Protein AF-A0A2P2CIP6-F1 (afdb_monomer)

Solvent-accessible surface area (backbone atoms only — not comparable to full-atom values): 2656 Å² total; per-residue (Å²): 110,71,65,52,32,65,74,70,64,42,57,62,70,62,60,64,70,46,55,73,71,55,51,53,49,52,53,52,54,56,50,52,53,51,51,52,51,51,55,56,62,75,74,111

InterPro domains:
  IPR046648 Domain of unknown function DUF6760 [PF20546] (1-41)

Mean predicted aligned error: 4.1 Å

Sequence (44 aa):
MAFIAYHLHWPLAELMDLPHRERRSWVGEVSAINSTLNAAAQGA

Nearest PDB structures (foldseek):
  1yri-assembly1_A  TM=6.886E-01  e=8.096E+00  unclassified

Foldseek 3Di:
DVVCCVVVVPPPVVLVPDDPVVNVVVVVVVVVVVVVVVVVVVVD

Secondary structure (DSSP, 8-state):
-HHHHHHS---HHHHHHS-HHHHHHHHHHHHHHHHHHHHHHHT-

Radius of gyration: 12.32 Å; Cα contacts (8 Å, |Δi|>4): 14; chains: 1; bounding box: 27×17×32 Å

Organism: NCBI:txid256318

Structure (mmCIF, N/CA/C/O backbone):
data_AF-A0A2P2CIP6-F1
#
_entry.id   AF-A0A2P2CIP6-F1
#
loop_
_atom_site.group_PDB
_atom_site.id
_atom_site.type_symbol
_atom_site.label_atom_id
_atom_site.label_alt_id
_atom_site.label_comp_id
_atom_site.label_asym_id
_atom_site.label_entity_id
_atom_site.label_seq_id
_atom_site.pdbx_PDB_ins_code
_atom_site.Cartn_x
_atom_site.Cartn_y
_atom_site.Cartn_z
_atom_site.occupancy
_atom_site.B_iso_or_equiv
_atom_site.auth_seq_id
_atom_site.auth_comp_id
_atom_site.auth_asym_id
_atom_site.auth_atom_id
_atom_site.pdbx_PDB_model_num
ATOM 1 N N . MET A 1 1 ? 6.705 -4.491 0.847 1.00 67.62 1 MET A N 1
ATOM 2 C CA . MET A 1 1 ? 6.106 -4.905 -0.442 1.00 67.62 1 MET A CA 1
ATOM 3 C C . MET A 1 1 ? 5.488 -6.291 -0.379 1.00 67.62 1 MET A C 1
ATOM 5 O O . MET A 1 1 ? 4.329 -6.398 -0.739 1.00 67.62 1 MET A O 1
ATOM 9 N N . ALA A 1 2 ? 6.182 -7.318 0.135 1.00 75.44 2 ALA A N 1
ATOM 10 C CA . ALA A 1 2 ? 5.624 -8.676 0.232 1.00 75.44 2 ALA A CA 1
ATOM 11 C C . ALA A 1 2 ? 4.267 -8.753 0.966 1.00 75.44 2 ALA A C 1
ATOM 13 O O . ALA A 1 2 ? 3.399 -9.503 0.544 1.00 75.44 2 ALA A O 1
ATOM 14 N N . PHE A 1 3 ? 4.044 -7.925 1.997 1.00 79.94 3 PHE A N 1
ATOM 15 C CA . PHE A 1 3 ? 2.761 -7.907 2.711 1.00 79.94 3 PHE A CA 1
ATOM 16 C C . PHE A 1 3 ? 1.584 -7.427 1.842 1.00 79.94 3 PHE A C 1
ATOM 18 O O . PHE A 1 3 ? 0.499 -7.976 1.963 1.00 79.94 3 PHE A O 1
ATOM 25 N N . ILE A 1 4 ? 1.781 -6.435 0.960 1.00 81.25 4 ILE A N 1
ATOM 26 C CA . ILE A 1 4 ? 0.724 -5.939 0.059 1.00 81.25 4 ILE A CA 1
ATOM 27 C C . ILE A 1 4 ? 0.344 -7.048 -0.911 1.00 81.25 4 ILE A C 1
ATOM 29 O O . ILE A 1 4 ? -0.824 -7.397 -1.010 1.00 81.25 4 ILE A O 1
ATOM 33 N N . ALA A 1 5 ? 1.340 -7.638 -1.576 1.00 83.88 5 ALA A N 1
ATOM 34 C CA . ALA A 1 5 ? 1.110 -8.727 -2.519 1.00 83.88 5 ALA A CA 1
ATOM 35 C C . ALA A 1 5 ? 0.398 -9.918 -1.855 1.00 83.88 5 ALA A C 1
ATOM 37 O O . ALA A 1 5 ? -0.503 -10.504 -2.442 1.00 83.88 5 ALA A O 1
ATOM 38 N N . TYR A 1 6 ? 0.763 -10.239 -0.610 1.00 82.69 6 TYR A N 1
ATOM 39 C CA . TYR A 1 6 ? 0.163 -11.336 0.143 1.00 82.69 6 TYR A CA 1
ATOM 40 C C . TYR A 1 6 ? -1.266 -11.036 0.627 1.00 82.69 6 TYR A C 1
ATOM 42 O O . TYR A 1 6 ? -2.159 -11.849 0.426 1.00 82.69 6 TYR A O 1
ATOM 50 N N . HIS A 1 7 ? -1.509 -9.880 1.252 1.00 84.75 7 HIS A N 1
ATOM 51 C CA . HIS A 1 7 ? -2.807 -9.577 1.871 1.00 84.75 7 HIS A CA 1
ATOM 52 C C . HIS A 1 7 ? -3.839 -9.031 0.885 1.00 84.75 7 HIS A C 1
ATOM 54 O O . HIS A 1 7 ? -5.021 -9.350 0.988 1.00 84.75 7 HIS A O 1
ATOM 60 N N . LEU A 1 8 ? -3.404 -8.213 -0.072 1.00 86.75 8 LEU A N 1
ATOM 61 C CA . LEU A 1 8 ? -4.282 -7.602 -1.071 1.00 86.75 8 LEU A CA 1
ATOM 62 C C . LEU A 1 8 ? -4.341 -8.420 -2.362 1.00 86.75 8 LEU A C 1
ATOM 64 O O . LEU A 1 8 ? -4.999 -8.004 -3.307 1.00 86.75 8 LEU A O 1
ATOM 68 N N . HIS A 1 9 ? -3.661 -9.573 -2.403 1.00 87.00 9 HIS A N 1
ATOM 69 C CA . HIS A 1 9 ? -3.570 -10.441 -3.579 1.00 87.00 9 HIS A CA 1
ATOM 70 C C . HIS A 1 9 ? -3.095 -9.695 -4.837 1.00 87.00 9 HIS A C 1
ATOM 72 O O . HIS A 1 9 ? -3.393 -10.096 -5.960 1.00 87.00 9 HIS A O 1
ATOM 78 N N . TRP A 1 10 ? -2.342 -8.605 -4.648 1.00 88.50 10 TRP A N 1
ATOM 79 C CA . TRP A 1 10 ? -1.786 -7.819 -5.740 1.00 88.50 10 TRP A CA 1
ATOM 80 C C . TRP A 1 10 ? -0.676 -8.632 -6.420 1.00 88.50 10 TRP A C 1
ATOM 82 O O . TRP A 1 10 ? 0.294 -9.003 -5.744 1.00 88.50 10 TRP A O 1
ATOM 92 N N . PRO A 1 11 ? -0.760 -8.898 -7.738 1.00 90.00 11 PRO A N 1
ATOM 93 C CA . PRO A 1 11 ? 0.321 -9.532 -8.480 1.00 90.00 11 PRO A CA 1
ATOM 94 C C . PRO A 1 11 ? 1.685 -8.878 -8.221 1.00 90.00 11 PRO A C 1
ATOM 96 O O . PRO A 1 11 ? 1.879 -7.680 -8.422 1.00 90.00 11 PRO A O 1
ATOM 99 N N . LEU A 1 12 ? 2.671 -9.687 -7.815 1.00 88.38 12 LEU A N 1
ATOM 100 C CA . LEU A 1 12 ? 4.018 -9.196 -7.508 1.00 88.38 12 LEU A CA 1
ATOM 101 C C . LEU A 1 12 ? 4.663 -8.489 -8.707 1.00 88.38 12 LEU A C 1
ATOM 103 O O . LEU A 1 12 ? 5.360 -7.499 -8.519 1.00 88.38 12 LEU A O 1
ATOM 107 N N . ALA A 1 13 ? 4.435 -8.996 -9.921 1.00 89.75 13 ALA A N 1
ATOM 108 C CA . ALA A 1 13 ? 4.982 -8.418 -11.145 1.00 89.75 13 ALA A CA 1
ATOM 109 C C . ALA A 1 13 ? 4.483 -6.983 -11.371 1.00 89.75 13 ALA A C 1
ATOM 111 O O . ALA A 1 13 ? 5.284 -6.096 -11.635 1.00 89.75 13 ALA A O 1
ATOM 112 N N . GLU A 1 14 ? 3.188 -6.745 -11.173 1.00 89.94 14 GLU A N 1
ATOM 113 C CA . GLU A 1 14 ? 2.574 -5.421 -11.301 1.00 89.94 14 GLU A CA 1
ATOM 114 C C . GLU A 1 14 ? 3.082 -4.468 -10.216 1.00 89.94 14 GLU A C 1
ATOM 116 O O . GLU A 1 14 ? 3.481 -3.340 -10.496 1.00 89.94 14 GLU A O 1
ATOM 121 N N . LEU A 1 15 ? 3.196 -4.955 -8.976 1.00 87.12 15 LEU A N 1
ATOM 122 C CA . LEU A 1 15 ? 3.790 -4.169 -7.902 1.00 87.12 15 LEU A CA 1
ATOM 123 C C . LEU A 1 15 ? 5.249 -3.816 -8.203 1.00 87.12 15 LEU A C 1
ATOM 125 O O . LEU A 1 15 ? 5.697 -2.763 -7.778 1.00 87.12 15 LEU A O 1
ATOM 129 N N . MET A 1 16 ? 6.014 -4.677 -8.878 1.00 88.31 16 MET A N 1
ATOM 130 C CA . MET A 1 16 ? 7.412 -4.409 -9.236 1.00 88.31 16 MET A CA 1
ATOM 131 C C . MET A 1 16 ? 7.567 -3.441 -10.412 1.00 88.31 16 MET A C 1
ATOM 133 O O . MET A 1 16 ? 8.624 -2.816 -10.505 1.00 88.31 16 MET A O 1
ATOM 137 N N . ASP A 1 17 ? 6.534 -3.285 -11.239 1.00 93.62 17 ASP A N 1
ATOM 138 C CA . ASP A 1 17 ? 6.497 -2.330 -12.353 1.00 93.62 17 ASP A CA 1
ATOM 139 C C . ASP A 1 17 ? 6.297 -0.882 -11.868 1.00 93.62 17 ASP A C 1
ATOM 141 O O . ASP A 1 17 ? 6.766 0.078 -12.482 1.00 93.62 17 ASP A O 1
ATOM 145 N N . LEU A 1 18 ? 5.689 -0.707 -10.688 1.00 91.44 18 LEU A N 1
ATOM 146 C CA . LEU A 1 18 ? 5.519 0.611 -10.082 1.00 91.44 18 LEU A CA 1
ATOM 147 C C . LEU A 1 18 ? 6.864 1.254 -9.670 1.00 91.44 18 LEU A C 1
ATOM 149 O O . LEU A 1 18 ? 7.721 0.611 -9.038 1.00 91.44 18 LEU A O 1
ATOM 153 N N . PRO A 1 19 ? 7.034 2.576 -9.884 1.00 94.44 19 PRO A N 1
ATOM 154 C CA . PRO A 1 19 ? 8.169 3.333 -9.367 1.00 94.44 19 PRO A CA 1
ATOM 155 C C . PRO A 1 19 ? 8.370 3.119 -7.863 1.00 94.44 19 PRO A C 1
ATOM 157 O O . PRO A 1 19 ? 7.420 3.102 -7.083 1.00 94.44 19 PRO A O 1
ATOM 160 N N . HIS A 1 20 ? 9.625 3.034 -7.404 1.00 89.81 20 HIS A N 1
ATOM 161 C CA . HIS A 1 20 ? 9.925 2.793 -5.983 1.00 89.81 20 HIS A CA 1
ATOM 162 C C . HIS A 1 20 ? 9.212 3.770 -5.034 1.00 89.81 20 HIS A C 1
ATOM 164 O O . HIS A 1 20 ? 8.703 3.354 -3.995 1.00 89.81 20 HIS A O 1
ATOM 170 N N . ARG A 1 21 ? 9.122 5.052 -5.413 1.00 92.88 21 ARG A N 1
ATOM 171 C CA . ARG A 1 21 ? 8.404 6.077 -4.640 1.00 92.88 21 ARG A CA 1
ATOM 172 C C . ARG A 1 21 ? 6.925 5.737 -4.453 1.00 92.88 21 ARG A C 1
ATOM 174 O O . ARG A 1 21 ? 6.416 5.857 -3.348 1.00 92.88 21 ARG A O 1
ATOM 181 N N . GLU A 1 22 ? 6.282 5.264 -5.511 1.00 92.25 22 GLU A N 1
ATOM 182 C CA . GLU A 1 22 ? 4.851 4.989 -5.556 1.00 92.25 22 GLU A CA 1
ATOM 183 C C . GLU A 1 22 ? 4.524 3.742 -4.744 1.00 92.25 22 GLU A C 1
ATOM 185 O O . GLU A 1 22 ? 3.627 3.763 -3.906 1.00 92.25 22 GLU A O 1
ATOM 190 N N . ARG A 1 23 ? 5.365 2.707 -4.858 1.00 90.75 23 ARG A N 1
ATOM 191 C CA . ARG A 1 23 ? 5.282 1.517 -4.002 1.00 90.75 23 ARG A CA 1
ATOM 192 C C . ARG A 1 23 ? 5.309 1.884 -2.519 1.00 90.75 23 ARG A C 1
ATOM 194 O O . ARG A 1 23 ? 4.547 1.326 -1.735 1.00 90.75 23 ARG A O 1
ATOM 201 N N . ARG A 1 24 ? 6.180 2.818 -2.113 1.00 90.88 24 ARG A N 1
ATOM 202 C CA . ARG A 1 24 ? 6.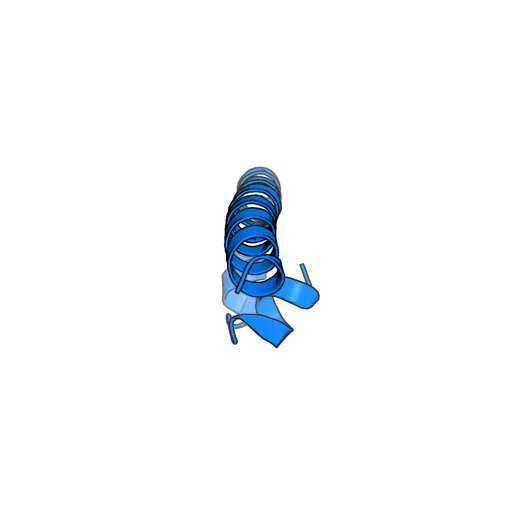237 3.280 -0.714 1.00 90.88 24 ARG A CA 1
ATOM 203 C C . ARG A 1 24 ? 4.995 4.070 -0.301 1.00 90.88 24 ARG A C 1
ATOM 205 O O . ARG A 1 24 ? 4.555 3.882 0.829 1.00 90.88 24 ARG A O 1
ATOM 212 N N . SER A 1 25 ? 4.445 4.914 -1.175 1.00 93.00 25 SER A N 1
ATOM 213 C CA . SER A 1 25 ? 3.205 5.650 -0.888 1.00 93.00 25 SER A CA 1
ATOM 214 C C . SER A 1 25 ? 2.050 4.693 -0.610 1.00 93.00 25 SER A C 1
ATOM 216 O O . SER A 1 25 ? 1.436 4.778 0.451 1.00 93.00 25 SER A O 1
ATOM 218 N N . TRP A 1 26 ? 1.861 3.691 -1.476 1.00 91.56 26 TRP A N 1
ATOM 219 C CA . TRP A 1 26 ? 0.832 2.666 -1.297 1.00 91.56 26 TRP A CA 1
ATOM 220 C C . TRP A 1 26 ? 0.971 1.896 0.020 1.00 91.56 26 TRP A C 1
ATOM 222 O O . TRP A 1 26 ? -0.024 1.633 0.689 1.00 91.56 26 TRP A O 1
ATOM 232 N N . VAL A 1 27 ? 2.198 1.579 0.454 1.00 90.50 27 VAL A N 1
ATOM 233 C CA . VAL A 1 27 ? 2.427 0.981 1.784 1.00 90.50 27 VAL A CA 1
ATOM 234 C C . VAL A 1 27 ? 1.908 1.878 2.904 1.00 90.50 27 VAL A C 1
ATOM 236 O O . VAL A 1 27 ? 1.267 1.371 3.826 1.00 90.50 27 VAL A O 1
ATOM 239 N N . GLY A 1 28 ? 2.172 3.182 2.835 1.00 92.94 28 GLY A N 1
ATOM 240 C CA . GLY A 1 28 ? 1.704 4.145 3.831 1.00 92.94 28 GLY A CA 1
ATOM 241 C C . GLY A 1 28 ? 0.180 4.240 3.877 1.00 92.94 28 GLY A C 1
ATOM 242 O O . GLY A 1 28 ? -0.407 4.116 4.950 1.00 92.94 28 GLY A O 1
ATOM 243 N N . GLU A 1 29 ? -0.455 4.385 2.715 1.00 94.50 29 GLU A N 1
ATOM 244 C CA . GLU A 1 29 ? -1.913 4.501 2.592 1.00 94.50 29 GLU A CA 1
ATOM 245 C C . GLU A 1 29 ? -2.637 3.251 3.103 1.00 94.50 29 GLU A C 1
ATOM 247 O O . GLU A 1 29 ? -3.523 3.351 3.953 1.00 94.50 29 GLU A O 1
ATOM 252 N N . VAL A 1 30 ? -2.202 2.061 2.675 1.00 92.12 30 VAL A N 1
ATOM 253 C CA . VAL A 1 30 ? -2.779 0.788 3.137 1.00 92.12 30 VAL A CA 1
ATOM 254 C C . VAL A 1 30 ? -2.606 0.621 4.649 1.00 92.12 30 VAL A C 1
ATOM 256 O O . VAL A 1 30 ? -3.524 0.174 5.336 1.00 92.12 30 VAL A O 1
ATOM 259 N N . SER A 1 31 ? -1.450 1.012 5.193 1.00 91.38 31 SER A N 1
ATOM 260 C CA . SER A 1 31 ? -1.197 0.935 6.638 1.00 91.38 31 SER A CA 1
ATOM 261 C C . SER A 1 31 ? -2.101 1.883 7.429 1.00 91.38 31 SER A C 1
ATOM 263 O O . SER A 1 31 ? -2.602 1.504 8.488 1.00 91.38 31 SER A O 1
ATOM 265 N N . ALA A 1 32 ? -2.343 3.092 6.915 1.00 94.88 32 ALA A N 1
ATOM 266 C CA . ALA A 1 32 ? -3.237 4.063 7.538 1.00 94.88 32 ALA A CA 1
ATOM 267 C C . ALA A 1 32 ? -4.684 3.550 7.575 1.00 94.88 32 ALA A C 1
ATOM 269 O O . ALA A 1 32 ? -5.299 3.548 8.641 1.00 94.88 32 ALA A O 1
ATOM 270 N N . ILE A 1 33 ? -5.187 3.030 6.450 1.00 93.25 33 ILE A N 1
ATOM 271 C CA . ILE A 1 33 ? -6.531 2.440 6.358 1.00 93.25 33 ILE A CA 1
ATOM 272 C C . ILE A 1 33 ? -6.680 1.283 7.351 1.00 93.25 33 ILE A C 1
ATOM 274 O O . ILE A 1 33 ? -7.631 1.256 8.132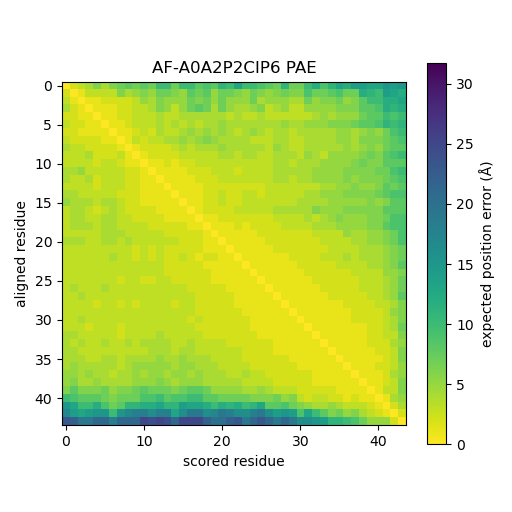 1.00 93.25 33 ILE A O 1
ATOM 278 N N . ASN A 1 34 ? -5.715 0.360 7.377 1.00 90.88 34 ASN A N 1
ATOM 279 C CA . ASN A 1 34 ? -5.746 -0.779 8.295 1.00 90.88 34 ASN A CA 1
ATOM 280 C C . ASN A 1 34 ? -5.723 -0.340 9.761 1.00 90.88 34 ASN A C 1
ATOM 282 O O . ASN A 1 34 ? -6.427 -0.920 10.582 1.00 90.88 34 ASN A O 1
ATOM 286 N N . SER A 1 35 ? -4.951 0.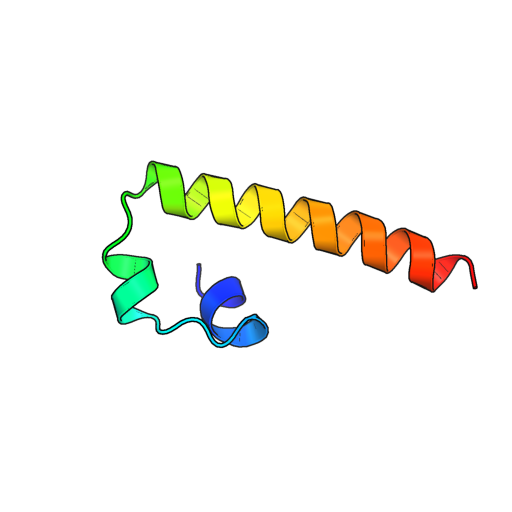696 10.096 1.00 92.75 35 SER A N 1
ATOM 287 C CA . SER A 1 35 ? -4.929 1.260 11.448 1.00 92.75 35 SER A CA 1
ATOM 288 C C . SER A 1 35 ? -6.308 1.787 11.855 1.00 92.75 35 SER A C 1
ATOM 290 O O . SER A 1 35 ? -6.806 1.444 12.927 1.00 92.75 35 SER A O 1
ATOM 292 N N . THR A 1 36 ? -6.973 2.545 10.976 1.00 95.25 36 THR A N 1
ATOM 293 C CA . THR A 1 36 ? -8.329 3.059 11.220 1.00 95.25 36 THR A CA 1
ATOM 294 C C . THR A 1 36 ? -9.355 1.938 11.370 1.00 95.25 36 THR A C 1
ATOM 296 O O . THR A 1 36 ? -10.149 1.965 12.310 1.00 95.25 36 THR A O 1
ATOM 299 N N . LEU A 1 37 ? -9.330 0.935 10.488 1.00 93.19 37 LEU A N 1
ATOM 300 C CA . LEU A 1 37 ? -10.240 -0.213 10.556 1.00 93.19 37 LEU A CA 1
ATOM 301 C C . LEU A 1 37 ? -10.033 -1.023 11.837 1.00 93.19 37 LEU A C 1
ATOM 303 O O . LEU A 1 37 ? -11.002 -1.362 12.510 1.00 93.19 37 LEU A O 1
ATOM 307 N N . ASN A 1 38 ? -8.779 -1.284 12.211 1.00 92.44 38 ASN A N 1
ATOM 308 C CA . ASN A 1 38 ? -8.459 -2.003 13.439 1.00 92.44 38 ASN A CA 1
ATOM 309 C C . ASN A 1 38 ? -8.873 -1.207 14.681 1.00 92.44 38 ASN 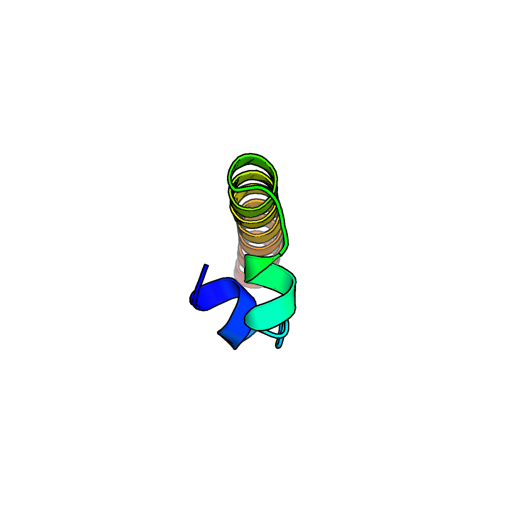A C 1
ATOM 311 O O . ASN A 1 38 ? -9.353 -1.796 15.645 1.00 92.44 38 ASN A O 1
ATOM 315 N N . ALA A 1 39 ? -8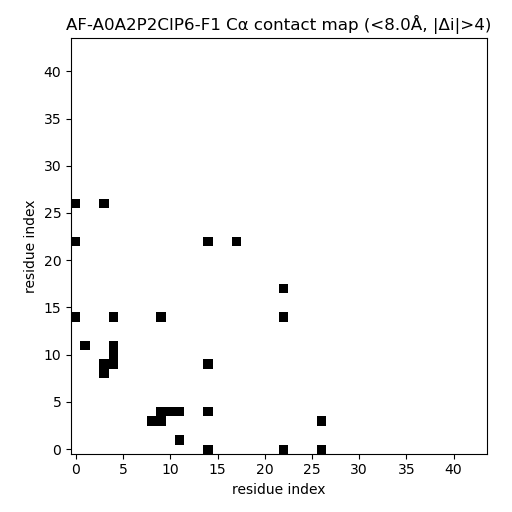.695 0.116 14.686 1.00 93.50 39 ALA A N 1
ATOM 316 C CA . ALA A 1 39 ? -9.157 0.967 15.780 1.00 93.50 39 ALA A CA 1
ATOM 317 C C . ALA A 1 39 ? -10.688 0.927 15.918 1.00 93.50 39 ALA A C 1
ATOM 319 O O . ALA A 1 39 ? -11.193 0.805 17.030 1.00 93.50 39 ALA A O 1
ATOM 320 N N . ALA A 1 40 ? -11.419 0.960 14.799 1.00 92.50 40 ALA A N 1
ATOM 321 C CA . ALA A 1 40 ? -12.875 0.824 14.795 1.00 92.50 40 ALA A CA 1
ATOM 322 C C . ALA A 1 40 ? -13.333 -0.570 15.262 1.00 92.50 40 ALA A C 1
ATOM 324 O O . ALA A 1 40 ? -14.267 -0.671 16.050 1.00 92.50 40 ALA A O 1
ATOM 325 N N . ALA A 1 41 ? -12.659 -1.636 14.824 1.00 90.06 41 ALA A N 1
ATOM 326 C CA . ALA A 1 41 ? -12.994 -3.011 15.192 1.00 90.06 41 ALA A CA 1
ATOM 327 C C . ALA A 1 41 ? -12.707 -3.341 16.668 1.00 90.06 41 ALA A C 1
ATOM 329 O O . ALA A 1 41 ? -13.394 -4.175 17.242 1.00 90.06 41 ALA A O 1
ATOM 330 N N . GLN A 1 42 ? -11.708 -2.704 17.288 1.00 78.50 42 GLN A N 1
ATOM 331 C CA . GLN A 1 42 ? -11.368 -2.909 18.706 1.00 78.50 42 GLN A CA 1
ATOM 332 C C . GLN A 1 42 ? -12.292 -2.155 19.678 1.00 78.50 42 GLN A C 1
ATOM 334 O O . GLN A 1 42 ? -12.243 -2.409 20.878 1.00 78.50 42 GLN A O 1
ATOM 339 N N . GLY A 1 43 ? -13.092 -1.206 19.181 1.00 67.31 43 GLY A N 1
ATOM 340 C CA . GLY A 1 43 ? -14.047 -0.425 19.973 1.00 67.31 43 GLY A CA 1
ATOM 341 C C . GLY A 1 43 ? -15.490 -0.947 19.945 1.00 67.31 43 GLY A C 1
ATOM 342 O O . GLY A 1 43 ? -16.359 -0.285 20.511 1.00 67.31 43 GLY A O 1
ATOM 343 N N . ALA A 1 44 ? -15.740 -2.075 19.271 1.00 54.06 44 ALA A N 1
ATOM 344 C CA . ALA A 1 44 ? -17.028 -2.772 19.186 1.00 54.06 44 ALA A CA 1
ATOM 345 C C . ALA A 1 44 ? -17.039 -4.011 20.092 1.00 54.06 44 ALA A C 1
ATOM 347 O O . ALA A 1 44 ? -18.123 -4.315 20.639 1.00 54.06 44 ALA A O 1
#

pLDDT: mean 87.77, std 8.21, range [54.06, 95.25]

=== Feature glossary ===
The record interleaves many kinds of information about one protein. Here is each kind framed a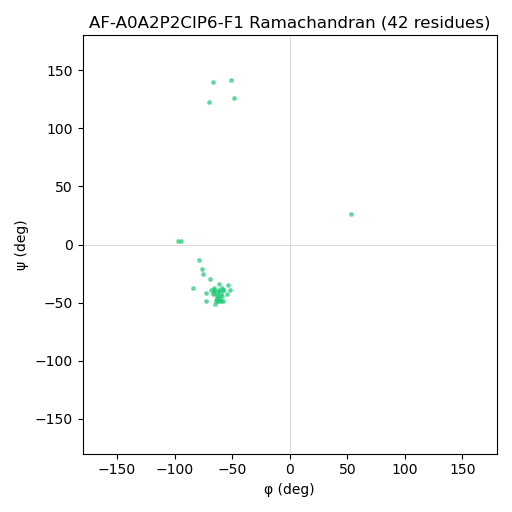s the question it answers.

Q: Are the domains correctly placed relative to each other?
A: Predicted aligned error is AlphaFold's pairwise confidence. Unlike pLDDT (per-residue), PAE is per-residue-pair and captures whether two parts of the structure are correctly placed relative to each other. Units are ångströms of expected positional error.

Q: Which residues are in helices, strands, or loops?
A: Eight-state secondary structure (DSSP): H is the canonical α-helix, G the tighter 3₁₀-helix, I the wider π-helix; E/B are β-structure, T and S are turns and bends, and '-' is everything else. DSSP derives these from the pattern of main-chain N–H···O=C hydrogen bonds, not from the sequence.

Q: What if only a Cα trace is available?
A: P-SEA three-state annotation labels each residue as helix, strand, or coil based purely on the geometry of the Cα trace. It serves as a fallback when the full backbone (and thus DSSP) is unavailable.

Q: What are the backbone torsion angles?
A: φ (phi) and ψ (psi) are the two rotatable backbone dihedrals per residue: φ is the C(i-1)–N–Cα–C torsion, ψ is the N–Cα–C–N(i+1) torsion, both in degrees on (−180°, 180°]. α-helical residues cluster near (−60°, −45°); β-strand residues near (−120°, +130°). A Ramachandran plot is simply a scatter of (φ, ψ) for every residue.

Q: What known structures does this most resemble?
A: Structural nearest neighbors (via Foldseek easy-search vs the PDB). Reported per hit: target PDB id, E-value, and alignment TM-score. A TM-score above ~0.5 is the conventional threshold for 'same fold'.

Q: What family and function is it annotated with?
A: Database cross-references. InterPro integrates a dozen domain/family signature databases into unified entries with residue-range hits. GO terms attach function/process/location labels with evidence codes. CATH codes position the fold in a four-level structural taxonomy. Organism is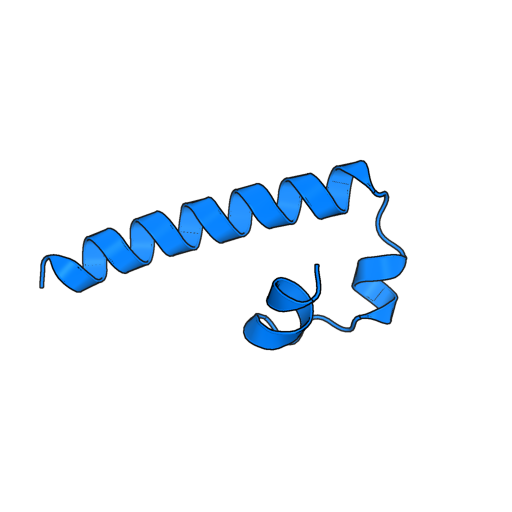 the NCBI-taxonomy species name.

Q: Which residues are buried vs exposed?
A: Solvent accessibility: the surface area of each residue that a 1.4 Å water probe can touch, in Å². When only backbone atoms are present the absolute values are lower than full-atom SASA (side chains contribute most of the area) and are flagged as backbone-only.

Q: What do the diagnostic plots show?
A: Three diagnostic plots accompany the record. The Cα contact map visualizes the tertiary structure as a 2D adjacency matrix (8 Å cutoff, sequence-local contacts suppressed). The Ramachandran plot shows the distribution of backbone (φ, ψ) torsions, with points in the α and β basins reflecting secondary structure content. The PAE plot shows AlphaFold's inter-residue confidence as a c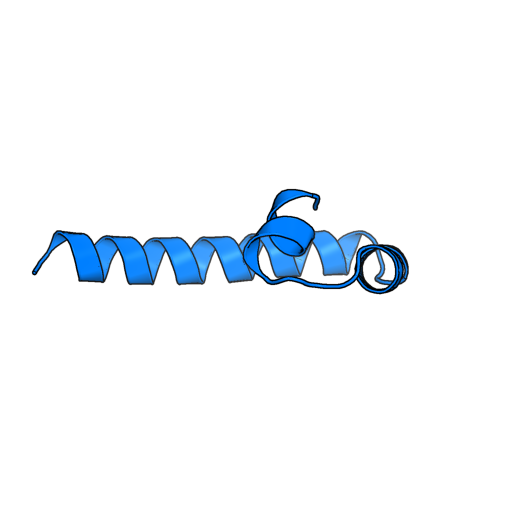olor matrix.

Q: What is the amino-acid chain?
A: The amino-acid sequence is the protein's primary structure: the linear order of residues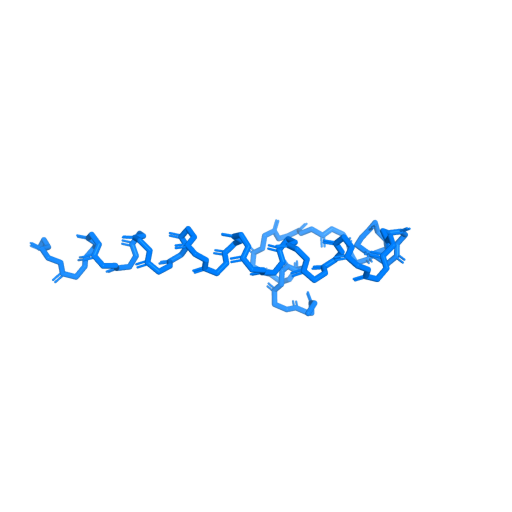 from the N-terminus to the C-terminus, written in one-letter code. Everything else here — the 3D coordinates, the secondary structure, the domain annotations — is ultimately a consequence of this string.

Q: What do the rendered images show?
A: The six renders are orthographic views along the three Cartesian axes in both directions. Representation (cartoon, sticks, or surface) and color scheme (sequence-rainbow or by-chain) vary across proteins so the training set covers all the common visualization conventions.

Q: Where is each backbone atom in 3D?
A: The mmCIF table is the protein's shape written out atom by atom. For each backbone N, Cα, C, and carbonyl O, it records an (x, y, z) coordinate triple in Å plus the residue type, chain letter, and residue number.

Q: How mobile is each atom in the crystal?
A: For experimental (PDB) structures, the B-factor (temperature factor) quantifies the positional spread of each atom in the crystal — a combination of thermal vibration and static disorder — in units of Å². High B-factors mark flexible loops or poorly resolved regions; low B-factors mark the rigid, well-ordered core.

Q: How big and how compact is the whole molecule?
A: Three whole-structure scalars: the radius of gyration (RMS distance of Cα from centroid, in Å), the count of Cα–Cα contacts (pairs closer than 8 Å and separated by more than four residues in sequence — i.e. tertiary, not local, contacts), and the bounding-box dimensions. Together they distinguish compact globular folds from extended fibres or disordered chains.

Q: What does the local fold look like, residue by residue?
A: A 3Di character summarizes, for each residue, the relative orientation of the Cα frame of its nearest spatial neighbor. Because it encodes fold topology rather than chemistry, 3Di alignments detect remote structural similarity that sequence alignment misses.

Q: How confident is the AlphaFold model at each residue?
A: For AlphaFold models, the B-factor field carries pLDDT — the model's own estimate of local accuracy on a 0–100 scale. Regions with pLDDT<50 should be treated as essentially unmodeled; they often correspond to intrinsically disordered segments.